Protein AF-A0A662VI36-F1 (afdb_monomer)

pLDDT: mean 88.38, std 19.43, range [29.38, 98.56]

Secondary structure (DSSP, 8-state):
--HHHHHHHHHHHHHHTTSS-TTT---SS-EEEEEEEEEETTTTEEEEEEEEEEEHHHHHTT-HHHHHHTT-HHHHHHHHHHHH---HHHHHHHHHHHHHHHHHHTTS-EEEE-TT-TTTTTS--EEE-------GGG--

Mean predicted aligned error: 6.94 Å

Structure (mmCIF, N/CA/C/O backbone):
data_AF-A0A662VI36-F1
#
_entry.id   AF-A0A662VI36-F1
#
loop_
_atom_site.group_PDB
_atom_site.id
_atom_site.type_symbol
_atom_site.label_atom_id
_atom_site.label_alt_id
_atom_site.label_comp_id
_atom_site.label_asym_id
_atom_site.label_entity_id
_atom_site.label_seq_id
_atom_site.pdbx_PDB_ins_code
_atom_site.Cartn_x
_atom_site.Cartn_y
_atom_site.Cartn_z
_atom_site.occupancy
_atom_site.B_iso_or_equiv
_atom_site.auth_seq_id
_atom_site.auth_comp_id
_atom_site.auth_asym_id
_atom_site.auth_atom_id
_atom_site.pdbx_PDB_model_num
ATOM 1 N N . MET A 1 1 ? 15.642 2.489 -8.842 1.00 73.94 1 MET A N 1
ATOM 2 C CA . MET A 1 1 ? 14.886 3.420 -9.705 1.00 73.94 1 MET A CA 1
ATOM 3 C C . MET A 1 1 ? 15.293 4.831 -9.333 1.00 73.94 1 MET A C 1
ATOM 5 O O . MET A 1 1 ? 15.349 5.125 -8.145 1.00 73.94 1 MET A O 1
ATOM 9 N N . ASP A 1 2 ? 15.634 5.666 -10.309 1.00 88.69 2 ASP A N 1
ATOM 10 C CA . ASP A 1 2 ? 15.989 7.060 -10.055 1.00 88.69 2 ASP A CA 1
ATOM 11 C C . ASP A 1 2 ? 14.736 7.928 -9.823 1.00 88.69 2 ASP A C 1
ATOM 13 O O . ASP A 1 2 ? 13.605 7.567 -10.172 1.00 88.69 2 ASP A O 1
ATOM 17 N N . ARG A 1 3 ? 14.945 9.097 -9.212 1.00 90.75 3 ARG A N 1
ATOM 18 C CA . ARG A 1 3 ? 13.870 10.021 -8.833 1.00 90.75 3 ARG A CA 1
ATOM 19 C C . ARG A 1 3 ? 13.113 10.577 -10.042 1.00 90.75 3 ARG A C 1
ATOM 21 O O . ARG A 1 3 ? 11.921 10.857 -9.928 1.00 90.75 3 ARG A O 1
ATOM 28 N N . GLU A 1 4 ? 13.775 10.766 -11.180 1.00 93.69 4 GLU A N 1
ATOM 29 C CA . GLU A 1 4 ? 13.152 11.338 -12.372 1.00 93.69 4 GLU A CA 1
ATOM 30 C C . GLU A 1 4 ? 12.166 10.349 -12.995 1.00 93.69 4 GLU A C 1
ATOM 32 O O . GLU A 1 4 ? 11.016 10.710 -13.266 1.00 93.69 4 GLU A O 1
ATOM 37 N N . THR A 1 5 ? 12.582 9.091 -13.142 1.00 93.06 5 THR A N 1
ATOM 38 C CA . THR A 1 5 ? 11.724 7.996 -13.603 1.00 93.06 5 THR A CA 1
ATOM 39 C C . THR A 1 5 ? 10.509 7.838 -12.697 1.00 93.06 5 THR A C 1
ATOM 41 O O . THR A 1 5 ? 9.374 7.843 -13.179 1.00 93.06 5 THR A O 1
ATOM 44 N N . TRP A 1 6 ? 10.712 7.823 -11.375 1.00 94.19 6 TRP A N 1
ATOM 45 C CA . TRP A 1 6 ? 9.597 7.752 -10.428 1.00 94.19 6 TRP A CA 1
ATOM 46 C C . TRP A 1 6 ? 8.632 8.937 -10.557 1.00 94.19 6 TRP A C 1
ATOM 48 O O . TRP A 1 6 ? 7.415 8.759 -10.568 1.00 94.19 6 TRP A O 1
ATOM 58 N N . ASN A 1 7 ? 9.148 10.156 -10.724 1.00 95.31 7 ASN A N 1
ATOM 59 C CA . ASN A 1 7 ? 8.311 11.339 -10.919 1.00 95.31 7 ASN A CA 1
ATOM 60 C C . ASN A 1 7 ? 7.505 11.286 -12.229 1.00 95.31 7 ASN A C 1
ATOM 62 O O . ASN A 1 7 ? 6.401 11.835 -12.287 1.00 95.31 7 ASN A O 1
ATOM 66 N N . LYS A 1 8 ? 8.027 10.654 -13.289 1.00 96.69 8 LYS A N 1
ATOM 67 C CA . LYS A 1 8 ? 7.284 10.421 -14.541 1.00 96.69 8 LYS A CA 1
ATOM 68 C C . LYS A 1 8 ? 6.129 9.446 -14.312 1.00 96.69 8 LYS A C 1
ATOM 70 O O . LYS A 1 8 ? 4.993 9.803 -14.623 1.00 96.69 8 LYS A O 1
ATOM 75 N N . ILE A 1 9 ? 6.400 8.295 -13.691 1.00 96.88 9 ILE A N 1
ATOM 76 C CA . ILE A 1 9 ? 5.384 7.292 -13.327 1.00 96.88 9 ILE A CA 1
ATOM 77 C C . ILE A 1 9 ? 4.308 7.939 -12.454 1.00 96.88 9 ILE A C 1
ATOM 79 O O . ILE A 1 9 ? 3.137 7.967 -12.818 1.00 96.88 9 ILE A O 1
ATOM 83 N N . ARG A 1 10 ? 4.704 8.579 -11.351 1.00 96.56 10 ARG A N 1
ATOM 84 C CA . ARG A 1 10 ? 3.770 9.212 -10.415 1.00 96.56 10 ARG A CA 1
ATOM 85 C C . ARG A 1 10 ? 2.864 10.243 -11.095 1.00 96.56 10 ARG A C 1
ATOM 87 O O . ARG A 1 10 ? 1.672 10.285 -10.802 1.00 96.56 10 ARG A O 1
ATOM 94 N N . ARG A 1 11 ? 3.401 11.093 -11.980 1.00 97.06 11 ARG A N 1
ATOM 95 C CA . ARG A 1 11 ? 2.586 12.078 -12.719 1.00 97.06 11 ARG A CA 1
ATOM 96 C C . ARG A 1 11 ? 1.597 11.402 -13.666 1.00 97.06 11 ARG A C 1
ATOM 98 O O . ARG A 1 11 ? 0.442 11.819 -13.697 1.00 97.06 11 ARG A O 1
ATOM 105 N N . ARG A 1 12 ? 2.034 10.366 -14.391 1.00 97.88 12 ARG A N 1
ATOM 106 C CA . ARG A 1 12 ? 1.180 9.562 -15.278 1.00 97.88 12 ARG A CA 1
ATOM 107 C C . ARG A 1 12 ? 0.005 8.964 -14.506 1.00 97.88 12 ARG A C 1
ATOM 109 O O . ARG A 1 12 ? -1.140 9.149 -14.906 1.00 97.88 12 ARG A O 1
ATOM 116 N N . GLU A 1 13 ? 0.276 8.322 -13.373 1.00 98.38 13 GLU A N 1
ATOM 117 C CA . GLU A 1 13 ? -0.757 7.650 -12.576 1.00 98.38 13 GLU A CA 1
ATOM 118 C C . GLU A 1 13 ? -1.709 8.636 -11.883 1.00 98.38 13 GLU A C 1
ATOM 120 O O . GLU A 1 13 ? -2.913 8.396 -11.836 1.00 98.38 13 GLU A O 1
ATOM 125 N N . LEU A 1 14 ? -1.215 9.788 -11.410 1.00 97.94 14 LEU A N 1
ATOM 126 C CA . LEU A 1 14 ? -2.080 10.845 -10.871 1.00 97.94 14 LEU A CA 1
ATOM 127 C C . LEU A 1 14 ? -3.071 11.370 -11.905 1.00 97.94 14 LEU A C 1
ATOM 129 O O . LEU A 1 14 ? -4.250 11.546 -11.593 1.00 97.94 14 LEU A O 1
ATOM 133 N N . TRP A 1 15 ? -2.584 11.621 -13.121 1.00 97.81 15 TRP A N 1
ATOM 134 C CA . TRP A 1 15 ? -3.423 12.068 -14.222 1.00 97.81 15 TRP A CA 1
ATOM 135 C C . TRP A 1 15 ? -4.447 10.990 -14.600 1.00 97.81 15 TRP A C 1
ATOM 137 O O . TRP A 1 15 ? -5.636 11.294 -14.663 1.00 97.81 15 TRP A O 1
ATOM 147 N N . ARG A 1 16 ? -4.016 9.723 -14.726 1.00 98.00 16 ARG A N 1
ATOM 148 C CA . ARG A 1 16 ? -4.889 8.559 -14.980 1.00 98.00 16 ARG A CA 1
ATOM 149 C C . ARG A 1 16 ? -6.021 8.456 -13.959 1.00 98.00 16 ARG A C 1
ATOM 151 O O . ARG A 1 16 ? -7.173 8.263 -14.330 1.00 98.00 16 ARG A O 1
ATOM 158 N N . ALA A 1 17 ? -5.700 8.595 -12.674 1.00 97.69 17 ALA A N 1
ATOM 159 C CA . ALA A 1 17 ? -6.683 8.505 -11.600 1.00 97.69 17 ALA A CA 1
ATOM 160 C C . ALA A 1 17 ? -7.612 9.730 -11.526 1.00 97.69 17 ALA A C 1
ATOM 162 O O . ALA A 1 17 ? -8.587 9.705 -10.778 1.00 97.69 17 ALA A O 1
ATOM 163 N N . GLY A 1 18 ? -7.336 10.810 -12.265 1.00 97.62 18 GLY A N 1
ATOM 164 C CA . GLY A 1 18 ? -8.079 12.066 -12.171 1.00 97.62 18 GLY A CA 1
ATOM 165 C C . GLY A 1 18 ? -7.852 12.787 -10.841 1.00 97.62 18 GLY A C 1
ATOM 166 O O . GLY A 1 18 ? -8.779 13.407 -10.319 1.00 97.62 18 GLY A O 1
ATOM 167 N N . TYR A 1 19 ? -6.643 12.676 -10.277 1.00 97.50 19 TYR A N 1
ATOM 168 C CA . TYR A 1 19 ? -6.251 13.307 -9.010 1.00 97.50 19 TYR A CA 1
ATOM 169 C C . TYR A 1 19 ? -7.214 12.998 -7.847 1.00 97.50 19 TYR A C 1
ATOM 171 O O . TYR A 1 19 ? -7.557 13.872 -7.046 1.00 97.50 19 TYR A O 1
ATOM 179 N N . LYS A 1 20 ? -7.654 11.739 -7.747 1.00 97.94 20 LYS A N 1
ATOM 180 C CA . LYS A 1 20 ? -8.455 11.221 -6.630 1.00 97.94 20 LYS A CA 1
ATOM 181 C C . LYS A 1 20 ? -7.896 9.896 -6.123 1.00 97.94 20 LYS A C 1
ATOM 183 O O . LYS A 1 20 ? -7.314 9.128 -6.882 1.00 97.94 20 LYS A O 1
ATOM 188 N N . CYS A 1 21 ? -8.125 9.624 -4.844 1.00 98.50 21 CYS A N 1
ATOM 189 C CA . CYS A 1 21 ? -7.923 8.306 -4.266 1.00 98.50 21 CYS A CA 1
ATOM 190 C C . CYS A 1 21 ? -8.842 7.295 -4.965 1.00 98.50 21 CYS A C 1
ATOM 192 O O . CYS A 1 21 ? -10.057 7.486 -5.016 1.00 98.50 21 CYS A O 1
ATOM 194 N N . GLU A 1 22 ? -8.275 6.205 -5.466 1.00 98.19 22 GLU A N 1
ATOM 195 C CA . GLU A 1 22 ? -9.000 5.152 -6.186 1.00 98.19 22 GLU A CA 1
ATOM 196 C C . GLU A 1 22 ? -9.686 4.144 -5.254 1.00 98.19 22 GLU A C 1
ATOM 198 O O . GLU A 1 22 ? -10.345 3.225 -5.729 1.00 98.19 22 GLU A O 1
ATOM 203 N N . ILE A 1 23 ? -9.542 4.313 -3.935 1.00 97.69 23 ILE A N 1
ATOM 204 C CA . ILE A 1 23 ? -10.261 3.530 -2.922 1.00 97.69 23 ILE A CA 1
ATOM 205 C C . ILE A 1 23 ? -11.445 4.327 -2.367 1.00 97.69 23 ILE A C 1
ATOM 207 O O . ILE A 1 23 ? -12.588 3.922 -2.530 1.00 97.69 23 ILE A O 1
ATOM 211 N N . CYS A 1 24 ? -11.194 5.478 -1.734 1.00 97.38 24 CYS A N 1
ATOM 212 C CA . CYS A 1 24 ? -12.244 6.235 -1.038 1.00 97.38 24 CYS A CA 1
ATOM 213 C C . CYS A 1 24 ? -12.758 7.470 -1.798 1.00 97.38 24 CYS A C 1
ATOM 215 O O . CYS A 1 24 ? -13.615 8.188 -1.291 1.00 97.38 24 CYS A O 1
ATOM 217 N N . GLY A 1 25 ? -12.200 7.788 -2.971 1.00 97.25 25 GLY A N 1
ATOM 218 C CA . GLY A 1 25 ? -12.606 8.951 -3.768 1.00 97.25 25 GLY A CA 1
ATOM 219 C C . GLY A 1 25 ? -12.079 10.311 -3.290 1.00 97.25 25 GLY A C 1
ATOM 220 O O . GLY A 1 25 ? -12.364 11.317 -3.938 1.00 97.25 25 GLY A O 1
ATOM 221 N N . TYR A 1 26 ? -11.299 10.369 -2.201 1.00 97.50 26 TYR A N 1
ATOM 222 C CA . TYR A 1 26 ? -10.721 11.613 -1.671 1.00 97.50 26 TYR A CA 1
ATOM 223 C C . TYR A 1 26 ? -9.964 12.419 -2.739 1.00 97.50 26 TYR A C 1
ATOM 225 O O . TYR A 1 26 ? -9.151 11.864 -3.479 1.00 97.50 26 TYR A O 1
ATOM 233 N N . ARG A 1 27 ? -10.191 13.737 -2.764 1.00 96.38 27 ARG A N 1
ATOM 234 C CA . ARG A 1 27 ? -9.482 14.709 -3.606 1.00 96.38 27 ARG A CA 1
ATOM 235 C C . ARG A 1 27 ? -8.722 15.678 -2.704 1.00 96.38 27 ARG A C 1
ATOM 237 O O . ARG A 1 27 ? -9.334 16.350 -1.880 1.00 96.38 27 ARG A O 1
ATOM 244 N N . GLY A 1 28 ? -7.406 15.756 -2.863 1.00 91.56 28 GLY A N 1
ATOM 245 C CA . GLY A 1 28 ? -6.550 16.627 -2.061 1.00 91.56 28 GLY A CA 1
ATOM 246 C C . GLY A 1 28 ? -5.090 16.552 -2.492 1.00 91.56 28 GLY A C 1
ATOM 247 O O . GLY A 1 28 ? -4.765 15.903 -3.486 1.00 91.56 28 GLY A O 1
ATOM 248 N N . LYS A 1 29 ? -4.216 17.252 -1.764 1.00 85.56 29 LYS A N 1
ATOM 249 C CA . LYS A 1 29 ? -2.798 17.400 -2.133 1.00 85.56 29 LYS A CA 1
ATOM 250 C C . LYS A 1 29 ? -1.966 16.147 -1.821 1.00 85.56 29 LYS A C 1
ATOM 252 O O . LYS A 1 29 ? -1.022 15.854 -2.555 1.00 85.56 29 LYS A O 1
ATOM 257 N N . ASP A 1 30 ? -2.377 15.362 -0.827 1.00 91.31 30 ASP A N 1
ATOM 258 C CA . ASP A 1 30 ? -1.607 14.234 -0.283 1.00 91.31 30 ASP A CA 1
ATOM 259 C C . ASP A 1 30 ? -2.003 12.898 -0.922 1.00 91.31 30 ASP A C 1
ATOM 261 O O . ASP A 1 30 ? -2.526 11.976 -0.290 1.00 91.31 30 ASP A O 1
ATOM 265 N N . LEU A 1 31 ? -1.799 12.831 -2.240 1.00 97.44 31 LEU A N 1
ATOM 266 C CA . LEU A 1 31 ? -1.981 11.615 -3.025 1.00 97.44 31 LEU A CA 1
ATOM 267 C C . LEU A 1 31 ? -0.639 10.924 -3.292 1.00 97.44 31 LEU A C 1
ATOM 269 O O . LEU A 1 31 ? 0.322 11.520 -3.802 1.00 97.44 31 LEU A O 1
ATOM 273 N N . HIS A 1 32 ? -0.613 9.630 -2.997 1.00 97.00 32 HIS A N 1
ATOM 274 C CA . HIS A 1 32 ? 0.524 8.734 -3.147 1.00 97.00 32 HIS A CA 1
ATOM 275 C C . HIS A 1 32 ? 0.285 7.764 -4.302 1.00 97.00 32 HIS A C 1
ATOM 277 O O . HIS A 1 32 ? -0.833 7.300 -4.507 1.00 97.00 32 HIS A O 1
ATOM 283 N N . CYS A 1 33 ? 1.345 7.453 -5.047 1.00 97.56 33 CYS A N 1
ATOM 284 C CA . CYS A 1 33 ? 1.334 6.398 -6.054 1.00 97.56 33 CYS A CA 1
ATOM 285 C C . CYS A 1 33 ? 1.850 5.116 -5.403 1.00 97.56 33 CYS A C 1
ATOM 287 O O . CYS A 1 33 ? 3.017 5.052 -5.023 1.00 97.56 33 CYS A O 1
ATOM 289 N N . HIS A 1 34 ? 0.967 4.138 -5.244 1.00 97.12 34 HIS A N 1
ATOM 290 C CA . HIS A 1 34 ? 1.236 2.847 -4.628 1.00 97.12 34 HIS A CA 1
ATOM 291 C C . HIS A 1 34 ? 1.429 1.782 -5.709 1.00 97.12 34 HIS A C 1
ATOM 293 O O . HIS A 1 34 ? 0.606 1.676 -6.616 1.00 97.12 34 HIS A O 1
ATOM 299 N N . GLU A 1 35 ? 2.510 1.012 -5.629 1.00 96.94 35 GLU A N 1
ATOM 300 C CA . GLU A 1 35 ? 2.765 -0.134 -6.511 1.00 96.94 35 GLU A CA 1
ATOM 301 C C . GLU A 1 35 ? 1.828 -1.300 -6.167 1.00 96.94 35 GLU A C 1
ATOM 303 O O . GLU A 1 35 ? 1.614 -1.598 -4.996 1.00 96.94 35 GLU A O 1
ATOM 308 N N . ILE A 1 36 ? 1.287 -1.976 -7.182 1.00 97.38 36 ILE A N 1
ATOM 309 C CA . ILE A 1 36 ? 0.470 -3.185 -7.022 1.00 97.38 36 ILE A CA 1
ATOM 310 C C . ILE A 1 36 ? 1.301 -4.390 -7.454 1.00 97.38 36 ILE A C 1
ATOM 312 O O . ILE A 1 36 ? 1.831 -4.412 -8.568 1.00 97.38 36 ILE A O 1
ATOM 316 N N . TRP A 1 37 ? 1.374 -5.395 -6.586 1.00 96.69 37 TRP A N 1
ATOM 317 C CA . TRP A 1 37 ? 2.227 -6.566 -6.753 1.00 96.69 37 TRP A CA 1
ATOM 318 C C . TRP A 1 37 ? 1.416 -7.862 -6.778 1.00 96.69 37 TRP A C 1
ATOM 320 O O . TRP A 1 37 ? 0.520 -8.050 -5.959 1.00 96.69 37 TRP A O 1
ATOM 330 N N . GLU A 1 38 ? 1.781 -8.768 -7.679 1.00 97.00 38 GLU A N 1
ATOM 331 C CA . GLU A 1 38 ? 1.406 -10.183 -7.638 1.00 97.00 38 GLU A CA 1
ATOM 332 C C . GLU A 1 38 ? 2.603 -11.021 -7.181 1.00 97.00 38 GLU A C 1
ATOM 334 O O . GLU A 1 38 ? 3.756 -10.693 -7.475 1.00 97.00 38 GLU A O 1
ATOM 339 N N . TYR A 1 39 ? 2.327 -12.112 -6.470 1.00 95.69 39 TYR A N 1
ATOM 340 C CA . TYR A 1 39 ? 3.343 -13.006 -5.924 1.00 95.69 39 TYR A CA 1
ATOM 341 C C . TYR A 1 39 ? 3.124 -14.421 -6.467 1.00 95.69 39 TYR A C 1
ATOM 343 O O . TYR A 1 39 ? 2.081 -15.024 -6.236 1.00 95.69 39 TYR A O 1
ATOM 351 N N . ASP A 1 40 ? 4.115 -14.943 -7.192 1.00 96.19 40 ASP A N 1
ATOM 352 C CA . ASP A 1 40 ? 4.236 -16.360 -7.550 1.00 96.19 40 ASP A CA 1
ATOM 353 C C . ASP A 1 40 ? 5.109 -17.018 -6.472 1.00 96.19 40 ASP A C 1
ATOM 355 O O . ASP A 1 40 ? 6.343 -16.938 -6.515 1.00 96.19 40 ASP A O 1
ATOM 359 N N . ASP A 1 41 ? 4.455 -17.584 -5.453 1.00 94.62 41 ASP A N 1
ATOM 360 C CA . ASP A 1 41 ? 5.114 -18.200 -4.300 1.00 94.62 41 ASP A CA 1
ATOM 361 C C . ASP A 1 41 ? 5.933 -19.445 -4.693 1.00 94.62 41 ASP A C 1
ATOM 363 O O . ASP A 1 41 ? 6.938 -19.723 -4.045 1.00 94.62 41 ASP A O 1
ATOM 367 N N . ASP A 1 42 ? 5.598 -20.160 -5.769 1.00 96.06 42 ASP A N 1
ATOM 368 C CA . ASP A 1 42 ? 6.354 -21.344 -6.203 1.00 96.06 42 ASP A CA 1
ATOM 369 C C . ASP A 1 42 ? 7.666 -20.949 -6.885 1.00 96.06 42 ASP A C 1
ATOM 371 O O . ASP A 1 42 ? 8.741 -21.477 -6.585 1.00 96.06 42 ASP A O 1
ATOM 375 N N . ARG A 1 43 ? 7.606 -19.971 -7.796 1.00 95.56 43 ARG A N 1
ATOM 376 C CA . ARG A 1 43 ? 8.783 -19.480 -8.531 1.00 95.56 43 ARG A CA 1
ATOM 377 C C . ARG A 1 43 ? 9.555 -18.394 -7.786 1.00 95.56 43 ARG A C 1
ATOM 379 O O . ARG A 1 43 ? 10.614 -17.974 -8.269 1.00 95.56 43 ARG A O 1
ATOM 386 N N . LYS A 1 44 ? 9.027 -17.932 -6.648 1.00 96.88 44 LYS A N 1
ATOM 387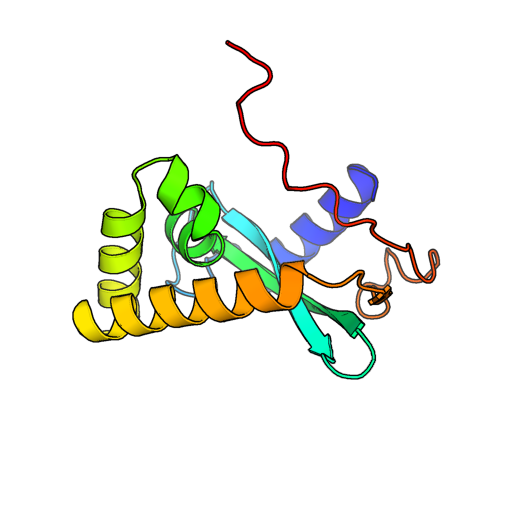 C CA . LYS A 1 44 ? 9.511 -16.786 -5.864 1.00 96.88 44 LYS A CA 1
ATOM 388 C C . LYS A 1 44 ? 9.685 -15.543 -6.741 1.00 96.88 44 LYS A C 1
ATOM 390 O O . LYS A 1 44 ? 10.750 -14.918 -6.763 1.00 96.88 44 LYS A O 1
ATOM 395 N N . VAL A 1 45 ? 8.638 -15.200 -7.49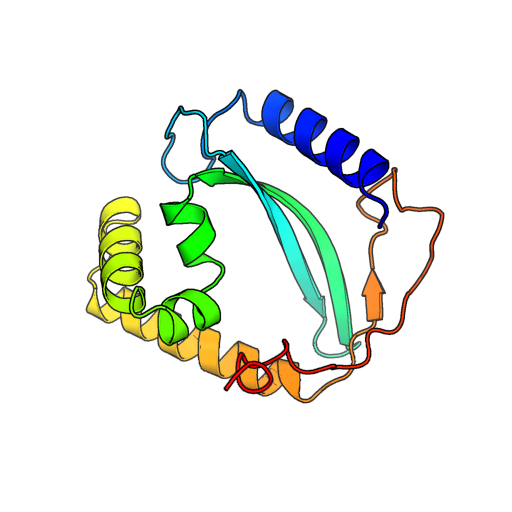6 1.00 96.44 45 VAL A N 1
ATOM 396 C CA . VAL A 1 45 ? 8.591 -13.994 -8.339 1.00 96.44 45 VAL A CA 1
ATOM 397 C C . VAL A 1 45 ? 7.594 -12.992 -7.770 1.00 96.44 45 VAL A C 1
ATOM 399 O O . VAL A 1 45 ? 6.417 -13.298 -7.618 1.00 96.44 45 VAL A O 1
ATOM 402 N N . GLN A 1 46 ? 8.073 -11.785 -7.481 1.00 96.31 46 GLN A N 1
ATOM 403 C CA . GLN A 1 46 ? 7.256 -10.630 -7.135 1.00 96.31 46 GLN A CA 1
ATOM 404 C C . GLN A 1 46 ? 7.123 -9.768 -8.392 1.00 96.31 46 GLN A C 1
ATOM 406 O O . GLN A 1 46 ? 8.103 -9.179 -8.854 1.00 96.31 46 GLN A O 1
ATOM 411 N N . LYS A 1 47 ? 5.925 -9.703 -8.963 1.00 96.25 47 LYS A N 1
ATOM 412 C CA . LYS A 1 47 ? 5.667 -9.038 -10.238 1.00 96.25 47 LYS A CA 1
ATOM 413 C C . LYS A 1 47 ? 4.885 -7.754 -10.035 1.00 96.25 47 LYS A C 1
ATOM 415 O O . LYS A 1 47 ? 3.813 -7.767 -9.438 1.00 96.25 47 LYS A O 1
ATOM 420 N N . LEU A 1 48 ? 5.414 -6.645 -10.543 1.00 96.69 48 LEU A N 1
ATOM 421 C CA . LEU A 1 48 ? 4.669 -5.396 -10.619 1.00 96.69 48 LEU A CA 1
ATOM 422 C C . LEU A 1 48 ? 3.562 -5.585 -11.655 1.00 96.69 48 LEU A C 1
ATOM 424 O O . LEU A 1 48 ? 3.844 -5.997 -12.778 1.00 96.69 48 LEU A O 1
ATOM 428 N N . VAL A 1 49 ? 2.321 -5.276 -11.293 1.00 97.25 49 VAL A N 1
ATOM 429 C CA . VAL A 1 49 ? 1.159 -5.423 -12.190 1.00 97.25 49 VAL A CA 1
ATOM 430 C C . VAL A 1 49 ? 0.342 -4.148 -12.337 1.00 97.25 49 VAL A C 1
ATOM 432 O O . VAL A 1 49 ? -0.639 -4.115 -13.074 1.00 97.25 49 VAL A O 1
ATOM 435 N N . GLY A 1 50 ? 0.719 -3.087 -11.630 1.00 97.06 50 GLY A N 1
ATOM 436 C CA . GLY A 1 50 ? -0.038 -1.854 -11.675 1.00 97.06 50 GLY A CA 1
ATOM 437 C C . GLY A 1 50 ? 0.395 -0.828 -10.655 1.00 97.06 50 GLY A C 1
ATOM 438 O O . GLY A 1 50 ? 1.306 -1.028 -9.855 1.00 97.06 50 GLY A O 1
ATOM 439 N N . TYR A 1 51 ? -0.344 0.273 -10.678 1.00 98.19 51 TYR A N 1
ATOM 440 C CA . TYR A 1 51 ? -0.256 1.338 -9.697 1.00 98.19 51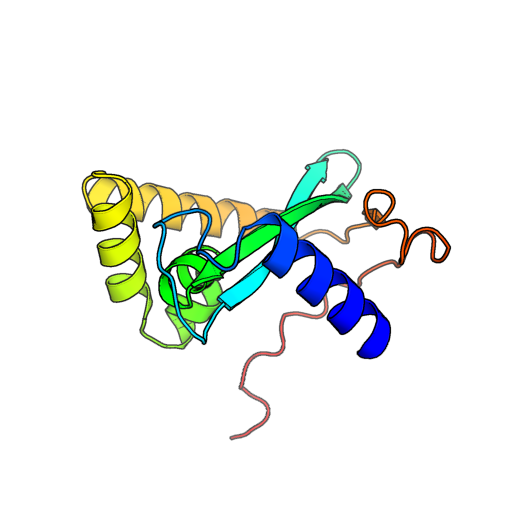 TYR A CA 1
ATOM 441 C C . TYR A 1 51 ? -1.653 1.768 -9.270 1.00 98.19 51 TYR A C 1
ATOM 443 O O . TYR A 1 51 ? -2.603 1.714 -10.063 1.00 98.19 51 TYR A O 1
ATOM 451 N N . LYS A 1 52 ? -1.758 2.243 -8.031 1.00 98.00 52 LYS A N 1
ATOM 452 C CA . LYS A 1 52 ? -2.966 2.839 -7.469 1.00 98.00 52 LYS A CA 1
ATOM 453 C C . LYS A 1 52 ? -2.658 4.187 -6.831 1.00 98.00 52 LYS A C 1
ATOM 455 O O . LYS A 1 52 ? -1.697 4.315 -6.078 1.00 98.00 52 LYS A O 1
ATOM 460 N N . ILE A 1 53 ? -3.486 5.187 -7.094 1.00 98.56 53 ILE A N 1
ATOM 461 C CA . ILE A 1 53 ? -3.425 6.485 -6.433 1.00 98.56 53 ILE A CA 1
ATOM 462 C C . ILE A 1 53 ? -4.259 6.447 -5.160 1.00 98.56 53 ILE A C 1
ATOM 464 O O . ILE A 1 53 ? -5.459 6.180 -5.196 1.00 98.56 53 ILE A O 1
ATOM 468 N N . LEU A 1 54 ? -3.625 6.744 -4.028 1.00 98.50 54 LEU A N 1
ATOM 469 C CA . LEU A 1 54 ? -4.211 6.617 -2.697 1.00 98.50 54 LEU A CA 1
ATOM 470 C C . LEU A 1 54 ? -4.022 7.898 -1.886 1.00 98.50 54 LEU A C 1
ATOM 472 O O . LEU A 1 54 ? -2.969 8.525 -1.953 1.00 98.50 54 LEU A O 1
ATOM 476 N N . CYS A 1 55 ? -5.024 8.273 -1.089 1.00 98.19 55 CYS A N 1
ATOM 477 C CA . CYS A 1 55 ? -4.818 9.252 -0.018 1.00 98.19 55 CYS A CA 1
ATOM 478 C C . CYS A 1 55 ? -4.012 8.630 1.128 1.00 98.19 55 CYS A C 1
ATOM 480 O O . CYS A 1 55 ? -3.954 7.405 1.228 1.00 98.19 55 CYS A O 1
ATOM 482 N N . GLU A 1 56 ? -3.462 9.452 2.021 1.00 96.88 56 GLU A N 1
ATOM 483 C CA . GLU A 1 56 ? -2.643 8.999 3.157 1.00 96.88 56 GLU A CA 1
ATOM 484 C C . GLU A 1 56 ? -3.274 7.832 3.938 1.00 96.88 56 GLU A C 1
ATOM 486 O O . GLU A 1 56 ? -2.647 6.791 4.108 1.00 96.88 56 GLU A O 1
ATOM 491 N N . ARG A 1 57 ? -4.545 7.954 4.339 1.00 97.19 57 ARG A N 1
ATOM 492 C CA . ARG A 1 57 ? -5.238 6.928 5.142 1.00 97.19 57 ARG A CA 1
ATOM 493 C C . ARG A 1 57 ? -5.404 5.604 4.400 1.00 97.19 57 ARG A C 1
ATOM 495 O O . ARG A 1 57 ? -5.219 4.537 4.973 1.00 97.19 57 ARG A O 1
ATOM 502 N N . CYS A 1 58 ? -5.750 5.668 3.111 1.00 98.00 58 CYS A N 1
ATOM 503 C CA . CYS A 1 58 ? -5.854 4.464 2.285 1.00 98.00 58 CYS A CA 1
ATOM 504 C C . CYS A 1 58 ? -4.475 3.880 1.982 1.00 98.00 58 CYS A C 1
ATOM 506 O O . CYS A 1 58 ? -4.338 2.670 1.901 1.00 98.00 58 CYS A O 1
ATOM 508 N N . HIS A 1 59 ? -3.454 4.721 1.827 1.00 97.62 59 HIS A N 1
ATOM 509 C CA . HIS A 1 59 ? -2.086 4.274 1.619 1.00 97.62 59 HIS A CA 1
ATOM 510 C C . HIS A 1 59 ? -1.550 3.553 2.862 1.00 97.62 59 HIS A C 1
ATOM 512 O O . HIS A 1 59 ? -0.969 2.481 2.729 1.00 97.62 59 HIS A O 1
ATOM 518 N N . LEU A 1 60 ? -1.820 4.074 4.063 1.00 97.00 60 LEU A N 1
ATOM 519 C CA . LEU A 1 60 ? -1.436 3.443 5.328 1.00 97.00 60 LEU A CA 1
ATOM 520 C C . LEU A 1 60 ? -2.071 2.055 5.516 1.00 97.00 60 LEU A C 1
ATOM 522 O O . LEU A 1 60 ? -1.410 1.161 6.033 1.00 97.00 60 LEU A O 1
ATOM 526 N N . ALA A 1 61 ? -3.290 1.836 5.009 1.00 96.94 61 ALA A N 1
ATOM 527 C CA . ALA A 1 61 ? -3.945 0.522 5.018 1.00 96.94 61 ALA A CA 1
ATOM 528 C C . ALA A 1 61 ? -3.186 -0.567 4.233 1.00 96.94 61 ALA A C 1
ATOM 530 O O . ALA A 1 61 ? -3.386 -1.749 4.492 1.00 96.94 61 ALA A O 1
ATOM 531 N N . HIS A 1 62 ? -2.296 -0.187 3.310 1.00 95.75 62 HIS A N 1
ATOM 532 C CA . HIS A 1 62 ? -1.391 -1.117 2.625 1.00 95.75 62 HIS A CA 1
ATOM 533 C C . HIS A 1 62 ? -0.033 -1.279 3.331 1.00 95.75 62 HIS A C 1
ATOM 535 O O . HIS A 1 62 ? 0.742 -2.159 2.969 1.00 95.75 62 HIS A O 1
ATOM 541 N N . HIS A 1 63 ? 0.263 -0.454 4.340 1.00 95.69 63 HIS A N 1
ATOM 542 C CA . HIS A 1 63 ? 1.516 -0.461 5.102 1.00 95.69 63 HIS A CA 1
ATOM 543 C C . HIS A 1 63 ? 1.258 -0.820 6.568 1.00 95.69 63 HIS A C 1
ATOM 545 O O . HIS A 1 63 ? 1.672 -0.098 7.474 1.00 95.69 63 HIS A O 1
ATOM 551 N N . LEU A 1 64 ? 0.574 -1.943 6.807 1.00 95.88 64 LEU A N 1
ATOM 552 C CA . LEU A 1 64 ? 0.147 -2.368 8.147 1.00 95.88 64 LEU A CA 1
ATOM 553 C C . LEU A 1 64 ? 1.313 -2.485 9.136 1.00 95.88 64 LEU A C 1
ATOM 555 O O . LEU A 1 64 ? 1.196 -2.004 10.255 1.00 95.88 64 LEU A O 1
ATOM 559 N N . GLY A 1 65 ? 2.469 -3.010 8.714 1.00 94.56 65 GLY A N 1
ATOM 560 C CA . GLY A 1 65 ? 3.665 -3.055 9.567 1.00 94.56 65 GLY A CA 1
ATOM 561 C C . GLY A 1 65 ? 4.148 -1.667 10.008 1.00 94.56 65 GLY A C 1
ATOM 562 O O . GLY A 1 65 ? 4.506 -1.478 11.169 1.00 94.56 65 GLY A O 1
ATOM 563 N N . PHE A 1 66 ? 4.092 -0.668 9.118 1.00 96.25 66 PHE A N 1
ATOM 564 C CA . PHE A 1 66 ? 4.388 0.720 9.484 1.00 96.25 66 PHE A CA 1
ATOM 565 C C . PHE A 1 66 ? 3.303 1.308 10.396 1.00 96.25 66 PHE A C 1
ATOM 567 O O . PHE A 1 66 ? 3.619 2.006 11.360 1.00 96.25 66 PHE A O 1
ATOM 574 N N . ALA A 1 67 ? 2.029 1.008 10.131 1.00 96.50 67 ALA A N 1
ATOM 575 C CA . ALA A 1 67 ? 0.917 1.427 10.981 1.00 96.50 67 ALA A CA 1
ATOM 576 C C . ALA A 1 67 ? 1.079 0.893 12.417 1.00 96.50 67 ALA A C 1
ATOM 578 O O . ALA A 1 67 ? 0.842 1.633 13.367 1.00 96.50 67 ALA A O 1
ATOM 579 N N . THR A 1 68 ? 1.560 -0.343 12.584 1.00 96.00 68 THR A N 1
ATOM 580 C CA . THR A 1 68 ? 1.865 -0.940 13.893 1.00 96.00 68 THR A CA 1
ATOM 581 C C . THR A 1 68 ? 2.951 -0.168 14.631 1.00 96.00 68 THR A C 1
ATOM 583 O O . THR A 1 68 ? 2.705 0.328 15.727 1.00 96.00 68 THR A O 1
ATOM 586 N N . VAL A 1 69 ? 4.138 -0.006 14.035 1.00 97.19 69 VAL A N 1
ATOM 587 C CA . VAL A 1 69 ? 5.272 0.640 14.730 1.00 97.19 69 VAL A CA 1
ATOM 588 C C . VAL A 1 69 ? 5.069 2.140 14.960 1.00 97.19 69 VAL A C 1
ATOM 590 O O . VAL A 1 69 ? 5.712 2.719 15.827 1.00 97.19 69 VAL A O 1
ATOM 593 N N . SER A 1 70 ? 4.168 2.773 14.206 1.00 96.62 70 SER A N 1
ATOM 594 C CA . SER A 1 70 ? 3.782 4.175 14.403 1.00 96.62 70 SER A CA 1
ATOM 595 C C . SER A 1 70 ? 2.596 4.366 15.359 1.00 96.62 70 SER A C 1
ATOM 597 O O . SER A 1 70 ? 2.181 5.502 15.572 1.00 96.62 70 SER A O 1
ATOM 599 N N . GLY A 1 71 ? 2.033 3.291 15.928 1.00 97.50 71 GLY A N 1
ATOM 600 C CA . GLY A 1 71 ? 0.884 3.367 16.840 1.00 97.50 71 GLY A CA 1
ATOM 601 C C . GLY A 1 71 ? -0.439 3.744 16.159 1.00 97.50 71 GLY A C 1
ATOM 602 O O . GLY A 1 71 ? -1.369 4.196 16.817 1.00 97.50 71 GLY A O 1
ATOM 603 N N . ARG A 1 72 ? -0.535 3.575 14.835 1.00 98.06 72 ARG A N 1
ATOM 604 C CA . ARG A 1 72 ? -1.691 3.959 14.004 1.00 98.06 72 ARG A CA 1
ATOM 605 C C . ARG A 1 72 ? -2.505 2.766 13.495 1.00 98.06 72 ARG A C 1
ATOM 607 O O . ARG A 1 72 ? -3.356 2.930 12.618 1.00 98.06 72 ARG A O 1
ATOM 614 N N . LEU A 1 73 ? -2.250 1.557 13.996 1.00 97.75 73 LEU A N 1
ATOM 615 C CA . LEU A 1 73 ? -2.920 0.348 13.507 1.00 97.75 73 LEU A CA 1
ATOM 616 C C . LEU A 1 73 ? -4.429 0.372 13.781 1.00 97.75 73 LEU A C 1
ATOM 618 O O . LEU A 1 73 ? -5.209 0.143 12.862 1.00 97.75 73 LEU A O 1
ATOM 622 N N . GLU A 1 74 ? -4.848 0.733 14.996 1.00 98.12 74 GLU A N 1
ATOM 623 C CA . GLU A 1 74 ? -6.272 0.839 15.349 1.00 98.12 74 GLU A CA 1
ATOM 624 C C . GLU A 1 74 ? -6.998 1.891 14.493 1.00 98.12 74 GLU A C 1
ATOM 626 O O . GLU A 1 74 ? -8.060 1.617 13.934 1.00 98.12 74 GLU A O 1
ATOM 631 N N . GLU A 1 75 ? -6.384 3.067 14.296 1.00 98.06 75 GLU A N 1
ATOM 632 C CA . GLU A 1 75 ? -6.894 4.115 13.394 1.00 98.06 75 GLU A CA 1
ATOM 633 C C . GLU A 1 75 ? -7.090 3.573 11.968 1.00 98.06 75 GLU A C 1
ATOM 635 O O . GLU A 1 75 ? -8.090 3.857 11.299 1.00 98.06 75 GLU A O 1
ATOM 640 N N . THR A 1 76 ? -6.129 2.773 11.503 1.00 98.12 76 THR A N 1
ATOM 641 C CA . THR A 1 76 ? -6.135 2.167 10.170 1.00 98.12 76 THR A CA 1
ATOM 642 C C . THR A 1 76 ? -7.244 1.126 10.039 1.00 98.12 76 THR A C 1
ATOM 644 O O . THR A 1 76 ? -7.971 1.142 9.046 1.00 98.12 76 THR A O 1
ATOM 647 N N . VAL A 1 77 ? -7.442 0.275 11.049 1.00 98.44 77 VAL A N 1
ATOM 648 C CA . VAL A 1 77 ? -8.536 -0.708 11.093 1.00 98.44 77 VAL A CA 1
ATOM 649 C C . VAL A 1 77 ? -9.897 -0.019 11.073 1.00 98.44 77 VAL A C 1
ATOM 651 O O . VAL A 1 77 ? -10.740 -0.359 10.238 1.00 98.44 77 VAL A O 1
ATOM 654 N N . GLY A 1 78 ? -10.093 1.001 11.913 1.00 98.50 78 GLY A N 1
ATOM 655 C CA . GLY A 1 78 ? -11.324 1.792 11.924 1.00 98.50 78 GLY A CA 1
ATOM 656 C C . GLY A 1 78 ? -11.576 2.486 10.580 1.00 98.50 78 GLY A C 1
ATOM 657 O O . GLY A 1 78 ? -12.712 2.556 10.102 1.00 98.50 78 GLY A O 1
ATOM 658 N N . TRP A 1 79 ? -10.518 2.950 9.905 1.00 98.19 79 TRP A N 1
ATOM 659 C CA . TRP A 1 79 ? -10.639 3.496 8.555 1.00 98.19 79 TRP A CA 1
ATOM 660 C C . TRP A 1 79 ? -11.065 2.444 7.529 1.00 98.19 79 TRP A C 1
ATOM 662 O O . TRP A 1 79 ? -12.003 2.717 6.782 1.00 98.19 79 TRP A O 1
ATOM 672 N N . ILE A 1 80 ? -10.424 1.269 7.502 1.00 98.12 80 ILE A N 1
ATOM 673 C CA . ILE A 1 80 ? -10.775 0.167 6.591 1.00 98.12 80 ILE A CA 1
ATOM 674 C C . ILE A 1 80 ? -12.236 -0.234 6.804 1.00 98.12 80 ILE A C 1
ATOM 676 O O . ILE A 1 80 ? -13.007 -0.226 5.848 1.00 98.12 80 ILE A O 1
ATOM 680 N N . SER A 1 81 ? -12.624 -0.490 8.055 1.00 98.25 81 SER A N 1
ATOM 681 C CA . SER A 1 81 ? -14.001 -0.783 8.472 1.00 98.25 81 SER A CA 1
ATOM 682 C C . SER A 1 81 ? -14.990 0.244 7.910 1.00 98.25 81 SER A C 1
ATOM 684 O O . SER A 1 81 ? -15.952 -0.109 7.226 1.00 98.25 81 SER A O 1
ATOM 686 N N . LYS A 1 82 ? -14.699 1.540 8.077 1.00 98.19 82 LYS A N 1
ATOM 687 C CA . LYS A 1 82 ? -15.543 2.627 7.569 1.00 98.19 82 LYS A CA 1
ATOM 688 C C . LYS A 1 82 ? -15.699 2.625 6.045 1.00 98.19 82 LYS A C 1
ATOM 690 O O . LYS A 1 82 ? -16.796 2.894 5.561 1.00 98.19 82 LYS A O 1
ATOM 695 N N . ILE A 1 83 ? -14.622 2.412 5.285 1.00 97.44 83 ILE A N 1
ATOM 696 C CA . ILE A 1 83 ? -14.667 2.510 3.814 1.00 97.44 83 ILE A CA 1
ATOM 697 C C . ILE A 1 83 ? -15.205 1.245 3.141 1.00 97.44 83 ILE A C 1
ATOM 699 O O . ILE A 1 83 ? -15.710 1.337 2.025 1.00 97.44 83 ILE A O 1
ATOM 703 N N . THR A 1 84 ? -15.099 0.082 3.789 1.00 95.56 84 THR A N 1
ATOM 704 C CA . THR A 1 84 ? -15.604 -1.192 3.255 1.00 95.56 84 THR A CA 1
ATOM 705 C C . THR A 1 84 ? -16.978 -1.568 3.807 1.00 95.56 84 THR A C 1
ATOM 707 O O . THR A 1 84 ? -17.671 -2.377 3.197 1.00 95.56 84 THR A O 1
ATOM 710 N N . GLY A 1 85 ? -17.376 -1.010 4.955 1.00 97.06 85 GLY A N 1
ATOM 711 C CA . GLY A 1 85 ? -18.562 -1.428 5.706 1.00 97.06 85 GLY A CA 1
ATOM 712 C C . GLY A 1 85 ? -18.377 -2.741 6.478 1.00 97.06 85 GLY A C 1
ATOM 713 O O . GLY A 1 85 ? -19.346 -3.272 7.020 1.00 97.06 85 GLY A O 1
ATOM 714 N N . MET A 1 86 ? -17.158 -3.289 6.522 1.00 97.00 86 MET A N 1
ATOM 715 C CA . MET A 1 86 ? -16.847 -4.492 7.296 1.00 97.00 86 MET A CA 1
ATOM 716 C C . MET A 1 86 ? -16.893 -4.202 8.794 1.00 97.00 86 MET A C 1
ATOM 718 O O . MET A 1 86 ? -16.553 -3.108 9.231 1.00 97.00 86 MET A O 1
ATOM 722 N N . LYS A 1 87 ? -17.246 -5.201 9.609 1.00 98.25 87 LYS A N 1
ATOM 723 C CA . LYS A 1 87 ? -17.088 -5.077 11.063 1.00 98.25 87 LYS A CA 1
ATOM 724 C C . LYS A 1 87 ? -15.600 -5.055 11.400 1.00 98.25 87 LYS A C 1
ATOM 726 O O . LYS A 1 87 ? -14.825 -5.802 10.809 1.00 98.25 87 LYS A O 1
ATOM 731 N N . GLU A 1 88 ? -15.201 -4.279 12.404 1.00 97.56 88 GLU A N 1
ATOM 732 C CA . GLU A 1 88 ? -13.786 -4.190 12.798 1.00 97.56 88 GLU A CA 1
ATOM 733 C C . GLU A 1 88 ? -13.178 -5.552 13.144 1.00 97.56 88 GLU A C 1
ATOM 735 O O . GLU A 1 88 ? -12.048 -5.822 12.762 1.00 97.56 88 GLU A O 1
ATOM 740 N N . GLY A 1 89 ? -13.939 -6.459 13.766 1.00 98.00 89 GLY A N 1
ATOM 741 C CA . GLY A 1 89 ? -13.465 -7.822 14.026 1.00 98.00 89 GLY A CA 1
ATOM 742 C C . GLY A 1 89 ? -13.141 -8.625 12.755 1.00 98.00 89 GLY A C 1
ATOM 743 O O . GLY A 1 89 ? -12.236 -9.453 12.781 1.00 98.00 89 GLY A O 1
ATOM 744 N N . ASP A 1 90 ? -13.845 -8.389 11.641 1.00 98.31 90 ASP A N 1
ATOM 745 C CA . ASP A 1 90 ? -13.500 -8.976 10.336 1.00 98.31 90 ASP A CA 1
ATOM 746 C C . ASP A 1 90 ? -12.231 -8.338 9.757 1.00 98.31 90 ASP A C 1
ATOM 748 O O . ASP A 1 90 ? -11.403 -9.029 9.171 1.00 98.31 90 ASP A O 1
ATOM 752 N N . VAL A 1 91 ? -12.060 -7.026 9.938 1.00 98.06 91 VAL A N 1
ATOM 753 C CA . VAL A 1 91 ? -10.861 -6.306 9.488 1.00 98.06 91 VAL A CA 1
ATOM 754 C C . VAL A 1 91 ? -9.626 -6.756 10.266 1.00 98.06 91 VAL A C 1
ATOM 756 O O . VAL A 1 91 ? -8.594 -6.995 9.651 1.00 98.06 91 VAL A O 1
ATOM 759 N N . TRP A 1 92 ? -9.730 -6.951 11.581 1.00 98.38 92 TRP A N 1
ATOM 760 C CA . TRP A 1 92 ? -8.645 -7.507 12.393 1.00 98.38 92 TRP A CA 1
ATOM 761 C C . TRP A 1 92 ? -8.205 -8.886 11.898 1.00 98.38 92 TRP A C 1
ATOM 763 O O . TRP A 1 92 ? -7.018 -9.098 11.694 1.00 98.38 92 TRP A O 1
ATOM 773 N N . ARG A 1 93 ? -9.149 -9.772 11.553 1.00 98.25 93 ARG A N 1
ATOM 774 C CA . ARG A 1 93 ? -8.813 -11.067 10.932 1.00 98.25 93 ARG A CA 1
ATOM 775 C C . ARG A 1 93 ? -8.057 -10.923 9.609 1.00 98.25 93 ARG A C 1
ATOM 777 O O . ARG A 1 93 ? -7.200 -11.748 9.304 1.00 98.25 93 ARG A O 1
ATOM 784 N N . LEU A 1 94 ? -8.369 -9.903 8.805 1.00 97.12 94 LEU A N 1
ATOM 785 C CA . LEU A 1 94 ? -7.606 -9.613 7.586 1.00 97.12 94 LEU A CA 1
ATOM 786 C C . LEU A 1 94 ? -6.199 -9.098 7.901 1.00 97.12 94 LEU A C 1
ATOM 788 O O . LEU A 1 94 ? -5.263 -9.451 7.190 1.00 97.12 94 LEU A O 1
ATOM 792 N N . VAL A 1 95 ? -6.055 -8.275 8.942 1.00 97.38 95 VAL A N 1
ATOM 793 C CA . VAL A 1 95 ? -4.756 -7.776 9.410 1.00 97.38 95 VAL A CA 1
ATOM 794 C C . VAL A 1 95 ? -3.881 -8.935 9.883 1.00 97.38 95 VAL A C 1
ATOM 796 O O . VAL A 1 95 ? -2.744 -9.037 9.430 1.00 97.38 95 VAL A O 1
ATOM 799 N N . ASP A 1 96 ? -4.420 -9.836 10.706 1.00 97.94 96 ASP A N 1
ATOM 800 C CA . ASP A 1 96 ? -3.703 -11.017 11.201 1.00 97.94 96 ASP A CA 1
ATOM 801 C C . ASP A 1 96 ? -3.220 -11.886 10.034 1.00 97.94 96 ASP A C 1
ATOM 803 O O . ASP A 1 96 ? -2.027 -12.159 9.906 1.00 97.94 96 ASP A O 1
ATOM 807 N N . LYS A 1 97 ? -4.121 -12.205 9.097 1.00 97.62 97 LYS A N 1
ATOM 808 C CA . LYS A 1 97 ? -3.776 -12.963 7.889 1.00 97.62 97 LYS A CA 1
ATOM 809 C C . LYS A 1 97 ? -2.704 -12.265 7.043 1.00 97.62 97 LYS A C 1
ATOM 811 O O . LYS A 1 97 ? -1.815 -12.921 6.506 1.00 97.62 97 LYS A O 1
ATOM 816 N N . ALA A 1 98 ? -2.768 -10.940 6.907 1.00 96.44 98 ALA A N 1
ATOM 817 C CA . ALA A 1 98 ? -1.764 -10.185 6.162 1.00 96.44 98 ALA A CA 1
ATOM 818 C C . ALA A 1 98 ? -0.379 -10.252 6.829 1.00 96.44 98 ALA A C 1
ATOM 820 O O . ALA A 1 98 ? 0.631 -10.321 6.126 1.00 96.44 98 ALA A O 1
ATOM 821 N N . PHE A 1 99 ? -0.317 -10.260 8.165 1.00 97.12 99 PHE A N 1
ATOM 822 C CA . PHE A 1 99 ? 0.935 -10.452 8.898 1.00 97.12 99 PHE A CA 1
ATOM 823 C C . PHE A 1 99 ? 1.472 -11.879 8.773 1.00 97.12 99 PHE A C 1
ATOM 825 O O . PHE A 1 99 ? 2.670 -12.028 8.546 1.00 97.12 99 PHE A O 1
ATOM 832 N N . GLU A 1 100 ? 0.615 -12.902 8.830 1.00 97.44 100 GLU A N 1
ATOM 833 C CA . GLU A 1 100 ? 1.003 -14.300 8.581 1.00 97.44 100 GLU A CA 1
ATOM 834 C C . GLU A 1 100 ? 1.595 -14.478 7.171 1.00 97.44 100 GLU A C 1
ATOM 836 O O . GLU A 1 100 ? 2.678 -15.047 7.003 1.00 97.44 100 GLU A O 1
ATOM 841 N N . GLU A 1 101 ? 0.927 -13.936 6.145 1.00 96.00 101 GLU A N 1
ATOM 842 C CA . GLU A 1 101 ? 1.424 -13.959 4.764 1.00 96.00 101 GLU A CA 1
ATOM 843 C C . GLU A 1 101 ? 2.763 -13.219 4.629 1.00 96.00 101 GLU A C 1
ATOM 845 O O . GLU A 1 101 ? 3.676 -13.691 3.943 1.00 96.00 101 GLU A O 1
ATOM 850 N N . TRP A 1 102 ? 2.900 -12.058 5.276 1.00 95.94 102 TRP A N 1
ATOM 851 C CA . TRP A 1 102 ? 4.144 -11.293 5.275 1.00 95.94 102 TRP A CA 1
ATOM 852 C C . TRP A 1 102 ? 5.282 -12.048 5.966 1.00 95.94 102 TRP A C 1
ATOM 854 O O . TRP A 1 102 ? 6.392 -12.079 5.430 1.00 95.94 102 TRP A O 1
ATOM 864 N N . GLU A 1 103 ? 5.026 -12.671 7.115 1.00 96.12 103 GLU A N 1
ATOM 865 C CA . GLU A 1 103 ? 6.023 -13.433 7.862 1.00 96.12 103 GLU A CA 1
ATOM 866 C C . GLU A 1 103 ? 6.533 -14.618 7.037 1.00 96.12 103 GLU A C 1
ATOM 868 O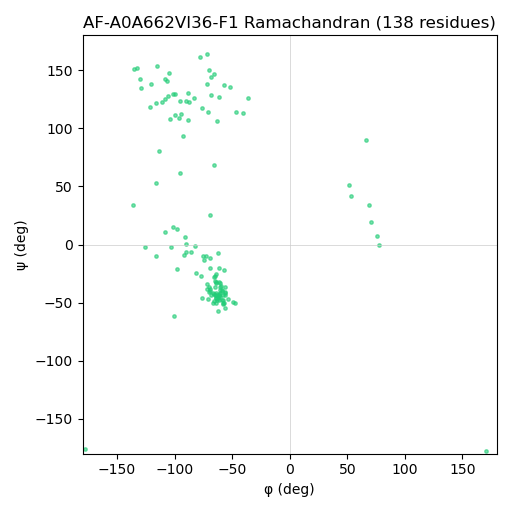 O . GLU A 1 103 ? 7.744 -14.814 6.913 1.00 96.12 103 GLU A O 1
ATOM 873 N N . GLU A 1 104 ? 5.629 -15.371 6.407 1.00 95.69 104 GLU A N 1
ATOM 874 C CA . GLU A 1 104 ? 6.002 -16.498 5.556 1.00 95.69 104 GLU A CA 1
ATOM 875 C C . GLU A 1 104 ? 6.806 -16.044 4.334 1.00 95.69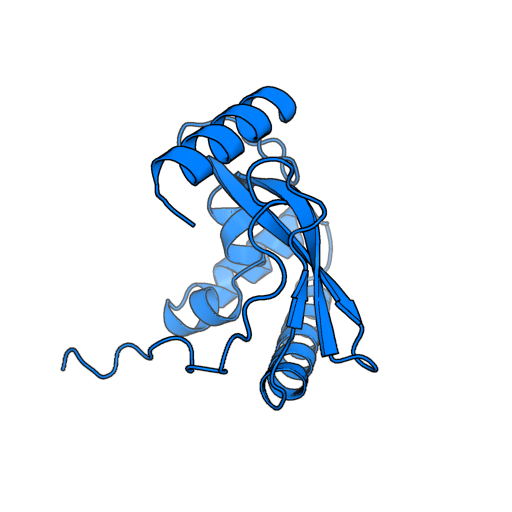 104 GLU A C 1
ATOM 877 O O . GLU A 1 104 ? 7.901 -16.548 4.077 1.00 95.69 104 GLU A O 1
ATOM 882 N N . ARG A 1 105 ? 6.317 -15.045 3.590 1.00 95.38 105 ARG A N 1
ATOM 883 C CA . ARG A 1 105 ? 6.989 -14.571 2.369 1.00 95.38 105 ARG A CA 1
ATOM 884 C C . ARG A 1 105 ? 8.343 -13.927 2.648 1.00 95.38 105 ARG A C 1
ATOM 886 O O . ARG A 1 105 ? 9.229 -13.993 1.791 1.00 95.38 105 ARG A O 1
ATOM 893 N N . SER A 1 106 ? 8.524 -13.348 3.834 1.00 94.50 106 SER A N 1
ATOM 894 C CA . SER A 1 106 ? 9.782 -12.720 4.257 1.00 94.50 106 SER A CA 1
ATOM 895 C C . SER A 1 106 ? 10.918 -13.720 4.502 1.00 94.50 106 SER A C 1
ATOM 897 O O . SER A 1 106 ? 12.073 -13.309 4.599 1.00 94.50 106 SER A O 1
ATOM 899 N N . LYS A 1 107 ? 10.627 -15.029 4.542 1.00 95.25 107 LYS A N 1
ATOM 900 C CA . LYS A 1 107 ? 11.636 -16.099 4.660 1.00 95.25 107 LYS A CA 1
ATOM 901 C C . LYS A 1 107 ? 12.410 -16.348 3.363 1.00 95.25 107 LYS A C 1
ATOM 903 O O . LYS A 1 107 ? 13.430 -17.034 3.380 1.00 95.25 107 LYS A O 1
ATOM 908 N N . TYR A 1 108 ? 11.937 -15.817 2.236 1.00 94.06 108 TYR A N 1
ATOM 909 C CA . TYR A 1 108 ? 12.477 -16.124 0.914 1.00 94.06 108 TYR A CA 1
ATOM 910 C C . TYR A 1 108 ? 13.107 -14.907 0.239 1.00 94.06 108 TYR A C 1
ATOM 912 O O . TYR A 1 108 ? 12.727 -13.758 0.454 1.00 94.06 108 TYR A O 1
ATOM 920 N N . THR A 1 109 ? 14.056 -15.182 -0.655 1.00 94.62 109 THR A N 1
ATOM 921 C CA . THR A 1 109 ? 14.575 -14.194 -1.605 1.00 94.62 109 THR A CA 1
ATOM 922 C C . THR A 1 109 ? 13.723 -14.204 -2.867 1.00 94.62 109 THR A C 1
ATOM 924 O O . THR A 1 109 ? 13.508 -15.257 -3.467 1.00 94.62 109 THR A O 1
ATOM 927 N N . TRP A 1 110 ? 13.288 -13.022 -3.295 1.00 94.56 110 TRP A N 1
ATOM 928 C CA . TRP A 1 110 ? 12.372 -12.855 -4.419 1.00 94.56 110 TRP A CA 1
ATOM 929 C C . TRP A 1 110 ? 13.083 -12.304 -5.656 1.00 94.56 110 TRP A C 1
ATOM 931 O O . TRP A 1 110 ? 13.937 -11.415 -5.576 1.00 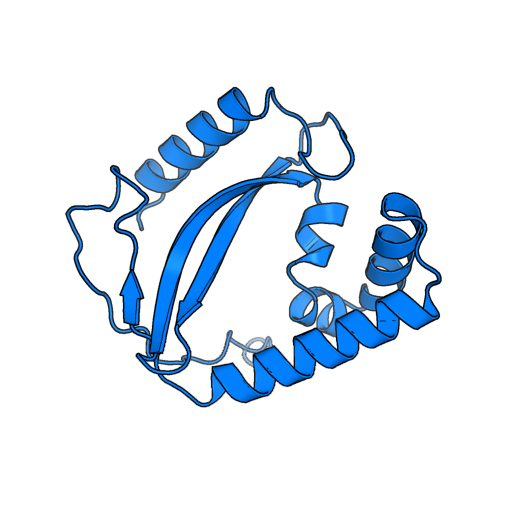94.56 110 TRP A O 1
ATOM 941 N N . LYS A 1 111 ? 12.704 -12.817 -6.829 1.00 95.12 111 LYS A N 1
ATOM 942 C CA . LYS A 1 111 ? 13.002 -12.185 -8.118 1.00 95.12 111 LYS A CA 1
ATOM 943 C C . LYS A 1 111 ? 11.951 -11.116 -8.372 1.00 95.12 111 LYS A C 1
ATOM 945 O O . LYS A 1 111 ? 10.764 -11.426 -8.346 1.00 95.12 111 LYS A O 1
ATOM 950 N N . ILE A 1 112 ? 12.381 -9.888 -8.645 1.00 93.50 112 ILE A N 1
ATOM 951 C CA . ILE A 1 112 ? 11.447 -8.803 -8.944 1.00 93.50 112 ILE A CA 1
ATOM 952 C C . ILE A 1 112 ? 11.285 -8.664 -10.457 1.00 93.50 112 ILE A C 1
ATOM 954 O O . ILE A 1 112 ? 12.265 -8.479 -11.185 1.00 93.50 112 ILE A O 1
ATOM 958 N N . ASP A 1 113 ? 10.040 -8.754 -10.915 1.00 93.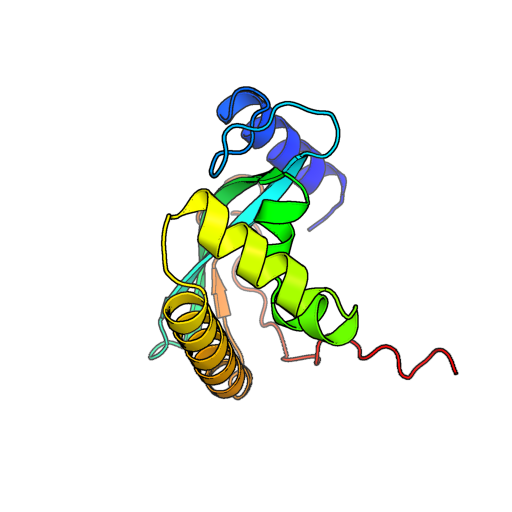75 113 ASP A N 1
ATOM 959 C CA . ASP A 1 113 ? 9.638 -8.552 -12.301 1.00 93.75 113 ASP A CA 1
ATOM 960 C C . ASP A 1 113 ? 8.959 -7.182 -12.459 1.00 93.75 113 ASP A C 1
ATOM 962 O O . ASP A 1 113 ? 7.832 -6.968 -12.019 1.00 93.75 113 ASP A O 1
ATOM 966 N N . TYR A 1 114 ? 9.665 -6.253 -13.108 1.00 93.06 114 TYR A N 1
ATOM 967 C CA . TYR A 1 114 ? 9.180 -4.912 -13.453 1.00 93.06 114 TYR A CA 1
ATOM 968 C C . TYR A 1 114 ? 8.672 -4.807 -14.899 1.00 93.06 114 TYR A C 1
ATOM 970 O O . TYR A 1 114 ? 8.485 -3.698 -15.395 1.00 93.06 114 TYR A O 1
ATOM 978 N N . SER A 1 115 ? 8.460 -5.926 -15.601 1.00 92.62 115 SER A N 1
ATOM 979 C CA . SER A 1 115 ? 8.076 -5.940 -17.024 1.00 92.62 115 SER A CA 1
ATOM 980 C C . SER A 1 115 ? 6.793 -5.169 -17.338 1.00 92.62 115 SER A C 1
ATOM 982 O O . SER A 1 115 ? 6.615 -4.740 -18.476 1.00 92.62 115 SER A O 1
ATOM 984 N N . TYR A 1 116 ? 5.932 -4.950 -16.342 1.00 94.19 116 TYR A N 1
ATOM 985 C CA . TYR A 1 116 ? 4.753 -4.100 -16.466 1.00 94.19 116 TYR A CA 1
ATOM 986 C C . TYR A 1 116 ? 5.081 -2.625 -16.733 1.00 94.19 116 TYR A C 1
ATOM 988 O O . TYR A 1 116 ? 4.307 -1.962 -17.416 1.00 94.19 116 TYR A O 1
ATOM 996 N N . GLU A 1 117 ? 6.190 -2.092 -16.207 1.00 94.88 117 GLU A N 1
ATOM 997 C CA . GLU A 1 117 ? 6.517 -0.667 -16.304 1.00 94.88 117 GLU A CA 1
ATOM 998 C C . GLU A 1 117 ? 7.464 -0.390 -17.485 1.00 94.88 117 GLU A C 1
ATOM 1000 O O . GLU A 1 117 ? 8.660 -0.696 -17.402 1.00 94.88 117 GLU A O 1
ATOM 1005 N N . PRO A 1 118 ? 6.990 0.256 -18.569 1.00 92.44 118 PRO A N 1
ATOM 1006 C CA . PRO A 1 118 ? 7.813 0.510 -19.752 1.00 92.44 118 PRO A CA 1
ATOM 1007 C C . PRO A 1 118 ? 9.003 1.433 -19.480 1.00 92.44 118 PRO A C 1
ATOM 1009 O O . PRO A 1 118 ? 10.012 1.372 -20.177 1.00 92.44 118 PRO A O 1
ATOM 1012 N N . LEU A 1 119 ? 8.922 2.289 -18.457 1.00 90.94 119 LEU A N 1
ATOM 1013 C CA . LEU A 1 119 ? 10.047 3.138 -18.060 1.00 90.94 119 LEU A CA 1
ATOM 1014 C C . LEU A 1 119 ? 11.144 2.364 -17.305 1.00 90.94 119 LEU A C 1
ATOM 1016 O O . LEU A 1 119 ? 12.225 2.905 -17.086 1.00 90.94 119 LEU A O 1
ATOM 1020 N N . LEU A 1 120 ? 10.891 1.105 -16.924 1.00 84.94 120 LEU A N 1
ATOM 1021 C CA . LEU A 1 120 ? 11.826 0.224 -16.215 1.00 84.94 120 LEU A CA 1
ATOM 1022 C C . LEU A 1 120 ? 12.224 -1.021 -17.024 1.00 84.94 120 LEU A C 1
ATOM 1024 O O . LEU A 1 120 ? 13.162 -1.721 -16.637 1.00 84.94 120 LEU A O 1
ATOM 1028 N N . SER A 1 121 ? 11.568 -1.291 -18.157 1.00 62.94 121 SER A N 1
ATOM 1029 C CA . SER A 1 121 ? 11.669 -2.549 -18.915 1.00 62.94 121 SER A CA 1
ATOM 1030 C C . SER A 1 121 ? 13.062 -2.879 -19.482 1.00 62.94 121 SER A C 1
ATOM 1032 O O . SER A 1 121 ? 13.275 -3.995 -19.960 1.00 62.94 121 SER A O 1
ATOM 1034 N N . ASN A 1 122 ? 14.030 -1.960 -19.378 1.00 54.97 122 ASN A N 1
ATOM 1035 C CA . ASN A 1 122 ? 15.429 -2.174 -19.765 1.00 54.97 122 ASN A CA 1
ATOM 1036 C C . ASN A 1 122 ? 16.335 -2.711 -18.635 1.00 54.97 122 ASN A C 1
ATOM 1038 O O . ASN A 1 122 ? 17.467 -3.090 -18.918 1.00 54.97 122 ASN A O 1
ATOM 1042 N N . ASN A 1 123 ? 15.860 -2.817 -17.387 1.00 51.53 123 ASN A N 1
ATOM 1043 C CA . ASN A 1 123 ? 16.642 -3.339 -16.255 1.00 51.53 123 ASN A CA 1
ATOM 1044 C C . ASN A 1 123 ? 16.056 -4.666 -15.757 1.00 51.53 123 ASN A C 1
ATOM 1046 O O . ASN A 1 123 ? 15.284 -4.724 -14.800 1.00 51.53 123 ASN A O 1
ATOM 1050 N N . ARG A 1 124 ? 16.392 -5.753 -16.458 1.00 50.34 124 ARG A N 1
ATOM 1051 C CA . ARG A 1 124 ? 15.841 -7.087 -16.200 1.00 50.34 124 ARG A CA 1
ATOM 1052 C C . ARG A 1 124 ? 16.468 -7.721 -14.956 1.00 50.34 124 ARG A C 1
ATOM 1054 O O . ARG A 1 124 ? 17.647 -8.049 -14.950 1.00 50.34 124 ARG A O 1
ATOM 1061 N N . ILE A 1 125 ? 15.607 -7.972 -13.968 1.00 49.84 125 ILE A N 1
ATOM 1062 C CA . ILE A 1 125 ? 15.797 -8.866 -12.816 1.00 49.84 125 ILE A CA 1
ATOM 1063 C C . ILE A 1 125 ? 16.886 -8.391 -11.843 1.00 49.84 125 ILE A C 1
ATOM 1065 O O . ILE A 1 125 ? 18.045 -8.791 -11.911 1.00 49.84 125 ILE A O 1
ATOM 1069 N N . VAL A 1 126 ? 16.479 -7.592 -10.856 1.00 56.31 126 VAL A N 1
ATOM 1070 C CA . VAL A 1 126 ? 17.307 -7.309 -9.675 1.00 56.31 126 VAL A CA 1
ATOM 1071 C C . VAL A 1 126 ? 16.982 -8.358 -8.610 1.00 56.31 126 VAL A C 1
ATOM 1073 O O . VAL A 1 126 ? 15.822 -8.523 -8.231 1.00 56.31 126 VAL A O 1
ATOM 1076 N N . LYS A 1 127 ? 17.995 -9.087 -8.126 1.00 44.56 127 LYS A N 1
ATOM 1077 C CA . LYS A 1 127 ? 17.859 -9.907 -6.913 1.00 44.56 127 LYS A CA 1
ATOM 1078 C C . LYS A 1 127 ? 17.767 -8.953 -5.727 1.00 44.56 127 LYS A C 1
ATOM 1080 O O . LYS A 1 127 ? 18.736 -8.253 -5.443 1.00 44.56 127 LYS A O 1
ATOM 1085 N N . LYS A 1 128 ? 16.629 -8.910 -5.038 1.00 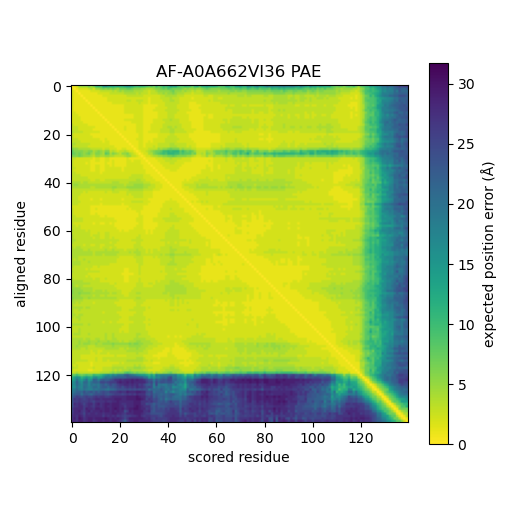49.16 128 LYS A N 1
ATOM 1086 C CA . LYS A 1 128 ? 16.548 -8.216 -3.753 1.00 49.16 128 LYS A CA 1
ATOM 1087 C C . LYS A 1 128 ? 16.925 -9.223 -2.674 1.00 49.16 128 LYS A C 1
ATOM 1089 O O . LYS A 1 128 ? 16.146 -10.129 -2.396 1.00 49.16 128 LYS A O 1
ATOM 1094 N N . ASN A 1 129 ? 18.116 -9.081 -2.091 1.00 40.50 129 ASN A N 1
ATOM 1095 C CA . ASN A 1 129 ? 18.366 -9.680 -0.782 1.00 40.50 129 ASN A CA 1
ATOM 1096 C C . ASN A 1 129 ? 17.307 -9.121 0.169 1.00 40.50 129 ASN A C 1
ATOM 1098 O O . ASN A 1 129 ? 17.007 -7.926 0.115 1.00 40.50 129 ASN A O 1
ATOM 1102 N N . SER A 1 130 ? 16.734 -9.969 1.016 1.00 40.72 130 SER A N 1
ATOM 1103 C CA . SER A 1 130 ? 15.901 -9.547 2.137 1.00 40.72 130 SER A CA 1
ATOM 1104 C C . SER A 1 130 ? 16.767 -8.786 3.151 1.00 40.72 130 SER A C 1
ATOM 1106 O O . SER A 1 130 ? 17.043 -9.266 4.248 1.00 40.72 130 SER A O 1
ATOM 1108 N N . GLU A 1 131 ? 17.248 -7.599 2.787 1.00 36.06 131 GLU A N 1
ATOM 1109 C CA . GLU A 1 131 ? 17.586 -6.594 3.777 1.00 36.06 131 GLU A CA 1
ATOM 1110 C C . GLU A 1 131 ? 16.265 -6.263 4.453 1.00 36.06 131 GLU A C 1
ATOM 1112 O O . GLU A 1 131 ? 15.360 -5.679 3.845 1.00 36.06 131 GLU A O 1
ATOM 1117 N N . LYS A 1 132 ? 16.141 -6.758 5.690 1.00 42.12 132 LYS A N 1
ATOM 1118 C CA . LYS A 1 132 ? 15.125 -6.345 6.649 1.00 42.12 132 LYS A CA 1
ATOM 1119 C C . LYS A 1 132 ? 14.904 -4.853 6.450 1.00 42.12 132 LYS A C 1
ATOM 1121 O O . LYS A 1 132 ? 15.869 -4.088 6.453 1.00 42.12 132 LYS A O 1
ATOM 1126 N N . GLN A 1 133 ? 13.650 -4.461 6.231 1.00 37.78 133 GLN A N 1
ATOM 1127 C CA . GLN A 1 133 ? 13.225 -3.073 6.351 1.00 37.78 133 GLN A CA 1
ATOM 1128 C C . GLN A 1 133 ? 13.937 -2.515 7.590 1.00 37.78 133 GLN A C 1
ATOM 1130 O O . GLN A 1 133 ? 13.729 -3.062 8.673 1.00 37.78 133 GLN A O 1
ATOM 1135 N N . ARG A 1 134 ? 14.869 -1.566 7.406 1.00 31.66 134 ARG A N 1
ATOM 1136 C CA . ARG A 1 134 ? 15.702 -1.028 8.490 1.00 31.66 134 ARG A CA 1
ATOM 1137 C C . ARG A 1 134 ? 14.788 -0.721 9.671 1.00 31.66 134 ARG A C 1
ATOM 1139 O O . ARG A 1 134 ? 13.890 0.113 9.538 1.00 31.66 134 ARG A O 1
ATOM 1146 N N . THR A 1 135 ? 14.961 -1.451 10.770 1.00 30.22 135 THR A N 1
ATOM 1147 C CA . THR A 1 135 ? 14.316 -1.100 12.028 1.00 30.22 135 THR A CA 1
ATOM 1148 C C . THR A 1 135 ? 14.927 0.222 12.477 1.00 30.22 135 THR A C 1
ATOM 1150 O O . THR A 1 135 ? 16.088 0.516 12.189 1.00 30.22 135 THR A O 1
ATOM 1153 N N . LEU A 1 136 ? 14.132 1.063 13.129 1.00 32.91 136 LEU A N 1
ATOM 1154 C CA . LEU A 1 136 ? 14.545 2.369 13.652 1.00 32.91 136 LEU A CA 1
ATOM 1155 C C . LEU A 1 136 ? 15.514 2.259 14.850 1.00 32.91 136 LEU A C 1
ATOM 1157 O O . LEU A 1 136 ? 15.613 3.188 15.642 1.00 32.91 136 LEU A O 1
ATOM 1161 N N . ASP A 1 137 ? 16.265 1.164 14.960 1.00 29.38 137 ASP A N 1
ATOM 1162 C CA . ASP A 1 137 ? 17.175 0.897 16.076 1.00 29.38 137 ASP A CA 1
ATOM 1163 C C . ASP A 1 137 ? 18.604 1.414 15.826 1.00 29.38 137 ASP A C 1
ATOM 1165 O O . ASP A 1 137 ? 19.493 1.181 16.635 1.00 29.38 137 ASP A O 1
ATOM 1169 N N . GLU A 1 138 ? 18.849 2.139 14.728 1.00 32.59 138 GLU A N 1
ATOM 1170 C CA . GLU A 1 138 ? 20.149 2.781 14.444 1.00 32.59 138 GLU A CA 1
ATOM 1171 C C . GLU A 1 138 ? 20.172 4.295 14.748 1.00 32.59 138 GLU A C 1
ATOM 1173 O O . GLU A 1 138 ? 21.086 4.998 14.323 1.00 32.59 138 GLU A O 1
ATOM 1178 N N . PHE A 1 139 ? 19.191 4.818 15.496 1.00 32.19 139 PHE A N 1
ATOM 1179 C CA . PHE A 1 139 ? 19.171 6.221 15.950 1.00 32.19 139 PHE A CA 1
ATOM 1180 C C . PHE A 1 139 ? 18.753 6.401 17.420 1.00 32.19 139 PHE A C 1
ATOM 1182 O O . PHE A 1 139 ? 18.136 7.411 17.769 1.00 32.19 139 PHE A O 1
ATOM 1189 N N . VAL A 1 140 ? 19.119 5.452 18.285 1.00 37.34 140 VAL A N 1
ATOM 1190 C CA . VAL A 1 140 ? 19.198 5.680 19.740 1.00 37.34 140 VAL A CA 1
ATOM 1191 C C . VAL A 1 140 ? 20.642 5.529 20.186 1.00 37.34 140 VAL A C 1
ATOM 1193 O O . VAL A 1 140 ? 21.260 4.510 19.809 1.00 37.34 140 VAL A O 1
#

Sequence (140 aa):
MDRETWNKIRRRELWRAGYKCEICGYRGKDLHCHEIWEYDDDRKVQKLVGYKILCERCHLAHHLGFATVSGRLEETVGWISKITGMKEGDVWRLVDKAFEEWEERSKYTWKIDYSYEPLLSNNRIVKKNSEKQRTLDEFV

Nearest PDB structures (foldseek):
  6p7b-assembly1_A  TM=5.455E-01  e=3.328E+00  Fowlpox virus

Radius of gyration: 16.51 Å; Cα contacts (8 Å, |Δi|>4): 175; chains: 1; bounding box: 39×39×40 Å

Solvent-accessible 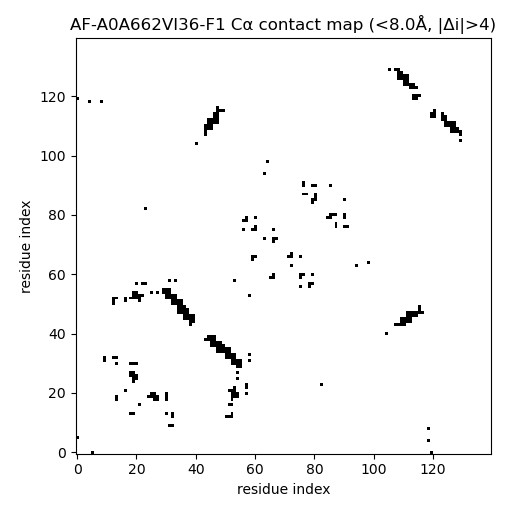surface area (backbone atoms only — not comparable to full-atom values): 8272 Å² total; per-residue (Å²): 134,57,73,66,62,49,53,52,52,46,52,53,48,36,59,74,53,66,56,25,15,77,82,83,60,53,69,68,91,63,64,43,76,42,80,35,74,46,74,44,79,89,79,31,34,40,29,45,74,49,73,46,35,22,34,61,70,64,45,43,60,75,35,53,73,59,23,50,80,69,74,38,40,69,62,37,41,55,48,50,18,67,78,70,71,47,56,56,73,60,45,51,54,52,52,52,51,50,50,54,53,49,58,59,57,64,76,52,67,40,40,41,39,49,74,67,40,79,93,46,55,87,68,81,63,56,78,47,73,75,71,67,77,80,66,83,76,85,79,119

Foldseek 3Di:
DDPVLVVVVFVVQCVVVVQAFPQQRDHDDQKDKAWDWDAPPVQQATETDDIGIHHPLRVVLVVLVVCVVVVNNVVSLVVVCVRVVDDSVVSVVVSVVVVVVVVVSLVDWHWYHHCNDPSCNVPHTDTDDSPDPDDPPPPD